Protein AF-G4RA23-F1 (afdb_monomer_lite)

Foldseek 3Di:
DQFFDPVLVVQQVVLVVVCVPDVPRDGDDTDGDDPLSSVVSQQPQLSQPRSLRRRGQDADPVNSVVVVCCCVPVVVCVVDVDPPDDDDDCPCVLVNQLVVLSRVLSSLVSPRVVVVDDPVRSVVSNVVSVCSNPDDDDD

Sequence (139 aa):
MGAVTESNASEWLAHFEDSRTNPNAKPPKTHLMGLPDLLTAVRKPRSAGDCSNAAGVAISESELNWLRRFHKNIRNQFAHFEPMGWSIEVSGIPEITKLIARIIGEILEFGWAFRRLNFAQRKEMRRNLRTLALIEWPA

Structure (mmCIF, N/CA/C/O backbone):
data_AF-G4RA23-F1
#
_entry.id   AF-G4RA23-F1
#
loop_
_atom_site.group_PDB
_atom_site.id
_atom_site.type_symbol
_atom_site.label_atom_id
_atom_site.label_alt_id
_atom_site.label_comp_id
_atom_site.label_asym_id
_atom_site.label_entity_id
_atom_site.label_seq_id
_atom_site.pdbx_PDB_ins_code
_atom_site.Cartn_x
_atom_site.Cartn_y
_atom_site.Cartn_z
_atom_site.occupancy
_atom_site.B_iso_or_equiv
_atom_site.auth_seq_id
_atom_site.auth_comp_id
_atom_site.auth_asym_id
_atom_site.auth_atom_id
_atom_site.pdbx_PDB_model_num
ATOM 1 N N . MET A 1 1 ? 5.442 -2.222 -15.659 1.00 58.91 1 MET A N 1
ATOM 2 C CA . MET A 1 1 ? 6.134 -1.404 -14.637 1.00 58.91 1 MET A CA 1
ATOM 3 C C . MET A 1 1 ? 5.094 -0.542 -13.921 1.00 58.91 1 MET A C 1
ATOM 5 O O . MET A 1 1 ? 4.783 0.532 -14.401 1.00 58.91 1 MET A O 1
ATOM 9 N N . GLY A 1 2 ? 4.460 -1.043 -12.852 1.00 71.56 2 GLY A N 1
ATOM 10 C CA . GLY A 1 2 ? 3.270 -0.393 -12.262 1.00 71.56 2 GLY A CA 1
ATOM 11 C C . GLY A 1 2 ? 3.538 0.639 -11.158 1.00 71.56 2 GLY A C 1
ATOM 12 O O . GLY A 1 2 ? 2.614 1.323 -10.741 1.00 71.56 2 GLY A O 1
ATOM 13 N N . ALA A 1 3 ? 4.779 0.735 -10.671 1.00 80.38 3 ALA A N 1
ATOM 14 C CA . ALA A 1 3 ? 5.144 1.550 -9.504 1.00 80.38 3 ALA A CA 1
ATOM 15 C C . ALA A 1 3 ? 6.016 2.778 -9.838 1.00 80.38 3 ALA A C 1
ATOM 17 O O . ALA A 1 3 ? 6.446 3.494 -8.935 1.00 80.38 3 ALA A O 1
ATOM 18 N N . VAL A 1 4 ? 6.305 3.005 -11.121 1.00 86.44 4 VAL A N 1
ATOM 19 C CA . VAL A 1 4 ? 7.120 4.120 -11.635 1.00 86.44 4 VAL A CA 1
ATOM 20 C C . VAL A 1 4 ? 6.262 5.008 -12.525 1.00 86.44 4 VAL A C 1
ATOM 22 O O . VAL A 1 4 ? 5.256 4.546 -13.062 1.00 86.44 4 VAL A O 1
ATOM 25 N N . THR A 1 5 ? 6.654 6.268 -12.698 1.00 84.75 5 THR A N 1
ATOM 26 C CA . THR A 1 5 ? 5.970 7.178 -13.628 1.00 84.75 5 THR A CA 1
ATOM 27 C C . THR A 1 5 ? 6.051 6.668 -15.070 1.00 84.75 5 THR A C 1
ATOM 29 O O . THR A 1 5 ? 6.946 5.902 -15.422 1.00 84.75 5 THR A O 1
ATOM 32 N N . GLU A 1 6 ? 5.127 7.107 -15.925 1.00 84.12 6 GLU A N 1
ATOM 33 C CA . GLU A 1 6 ? 5.105 6.725 -17.344 1.00 84.12 6 GLU A CA 1
ATOM 34 C C . GLU A 1 6 ? 6.382 7.155 -18.087 1.00 84.12 6 GLU A C 1
ATOM 36 O O . GLU A 1 6 ? 6.933 6.380 -18.869 1.00 84.12 6 GLU A O 1
ATOM 41 N N . SER A 1 7 ? 6.918 8.338 -17.759 1.00 85.12 7 SER A N 1
ATOM 42 C CA . SER A 1 7 ? 8.222 8.805 -18.257 1.00 85.12 7 SER A CA 1
ATOM 43 C C . SER A 1 7 ? 9.337 7.830 -17.890 1.00 85.12 7 SER A C 1
ATOM 45 O O . SER A 1 7 ? 10.065 7.356 -18.757 1.00 85.12 7 SER A O 1
ATOM 47 N N . ASN A 1 8 ? 9.428 7.451 -16.613 1.00 87.31 8 ASN A N 1
ATOM 48 C CA . ASN A 1 8 ? 10.494 6.568 -16.156 1.00 87.31 8 ASN A CA 1
ATOM 49 C C . ASN A 1 8 ? 10.320 5.135 -16.680 1.00 87.31 8 ASN A C 1
ATOM 51 O O . ASN A 1 8 ? 11.303 4.466 -16.979 1.00 87.31 8 ASN A O 1
ATOM 55 N N . ALA A 1 9 ? 9.080 4.665 -16.853 1.00 86.25 9 ALA A N 1
ATOM 56 C CA . ALA A 1 9 ? 8.808 3.402 -17.535 1.00 86.25 9 ALA A CA 1
ATOM 57 C C . ALA A 1 9 ? 9.308 3.427 -18.987 1.00 86.25 9 ALA A C 1
ATOM 59 O O . ALA A 1 9 ? 9.905 2.452 -19.437 1.00 86.25 9 ALA A O 1
ATOM 60 N N . SER A 1 10 ? 9.101 4.540 -19.693 1.00 85.88 10 SER A N 1
ATOM 61 C CA . SER A 1 10 ? 9.539 4.718 -21.081 1.00 85.88 10 SER A CA 1
ATOM 62 C C . SER A 1 10 ? 11.063 4.771 -21.197 1.00 85.88 10 SER A C 1
ATOM 64 O O . SER A 1 10 ? 11.631 4.113 -22.062 1.00 85.88 10 SER A O 1
ATOM 66 N N . GLU A 1 11 ? 11.740 5.464 -20.278 1.00 88.44 11 GLU A N 1
ATOM 67 C CA . GLU A 1 11 ? 13.208 5.474 -20.178 1.00 88.44 11 GLU A CA 1
ATOM 68 C C . GLU A 1 11 ? 13.774 4.065 -19.961 1.00 88.44 11 GLU A C 1
ATOM 70 O O . GLU A 1 11 ? 14.755 3.675 -20.593 1.00 88.44 11 GLU A O 1
ATOM 75 N N . TRP A 1 12 ? 13.138 3.276 -19.089 1.00 88.25 12 TRP A N 1
ATOM 76 C CA . TRP A 1 12 ? 13.523 1.887 -18.846 1.00 88.25 12 TRP A CA 1
ATOM 77 C C . TRP A 1 12 ? 13.306 0.987 -20.062 1.00 88.25 12 TRP A C 1
ATOM 79 O O . TRP A 1 12 ? 14.140 0.122 -20.318 1.00 88.25 12 TRP A O 1
ATOM 89 N N . LEU A 1 13 ? 12.216 1.180 -20.809 1.00 86.94 13 LEU A N 1
ATOM 90 C CA . LEU A 1 13 ? 11.960 0.440 -22.046 1.00 86.94 13 LEU A CA 1
ATOM 91 C C . LEU A 1 13 ? 12.995 0.784 -23.122 1.00 86.94 13 LEU A C 1
ATOM 93 O O . LEU A 1 13 ? 13.558 -0.126 -23.721 1.00 86.94 13 LEU A O 1
ATOM 97 N N . ALA A 1 14 ? 13.303 2.069 -23.308 1.00 87.19 14 ALA A N 1
ATOM 98 C CA . ALA A 1 14 ? 14.334 2.512 -24.244 1.00 87.19 14 ALA A CA 1
ATOM 99 C C . ALA A 1 14 ? 15.708 1.927 -23.883 1.00 87.19 14 ALA A C 1
ATOM 101 O O . ALA A 1 14 ? 16.371 1.324 -24.721 1.00 87.19 14 ALA A O 1
ATOM 102 N N . HIS A 1 15 ? 16.091 1.996 -22.605 1.00 87.19 15 HIS A N 1
ATOM 103 C CA . HIS A 1 15 ? 17.323 1.374 -22.127 1.00 87.19 15 HIS A CA 1
ATOM 104 C C . HIS A 1 15 ? 17.338 -0.146 -22.337 1.00 87.19 15 HIS A C 1
ATOM 106 O O . HIS A 1 15 ? 18.376 -0.713 -22.682 1.00 87.19 15 HIS A O 1
ATOM 112 N N . PHE A 1 16 ? 16.204 -0.821 -22.133 1.00 86.44 16 PHE A N 1
ATOM 113 C CA . PHE A 1 16 ? 16.113 -2.259 -22.349 1.00 86.44 16 PHE A CA 1
ATOM 114 C C . PHE A 1 16 ? 16.366 -2.618 -23.815 1.00 86.44 16 PHE A C 1
ATOM 116 O O . PHE A 1 16 ? 17.135 -3.539 -24.065 1.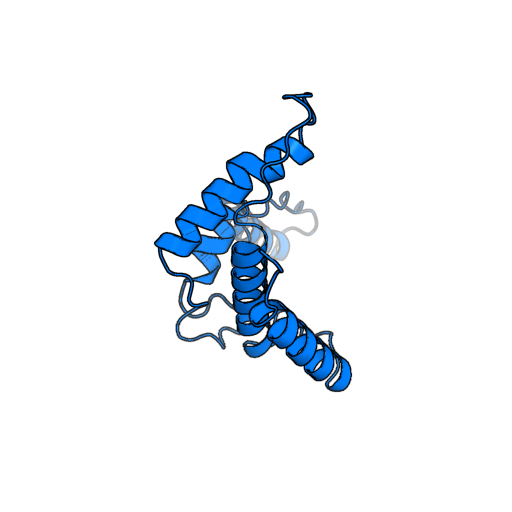00 86.44 16 PHE A O 1
ATOM 123 N N . GLU A 1 17 ? 15.810 -1.869 -24.768 1.00 87.50 17 GLU A N 1
ATOM 124 C CA . GLU A 1 17 ? 16.088 -2.074 -26.195 1.00 87.50 17 GLU A CA 1
ATOM 125 C C . GLU A 1 17 ? 17.551 -1.762 -26.541 1.00 87.50 17 GLU A C 1
ATOM 127 O O . GLU A 1 17 ? 18.238 -2.593 -27.137 1.00 87.50 17 GLU A O 1
ATOM 132 N N . ASP A 1 18 ? 18.078 -0.629 -26.071 1.00 85.88 18 ASP A N 1
ATOM 133 C CA . ASP A 1 18 ? 19.454 -0.202 -26.346 1.00 85.88 18 ASP A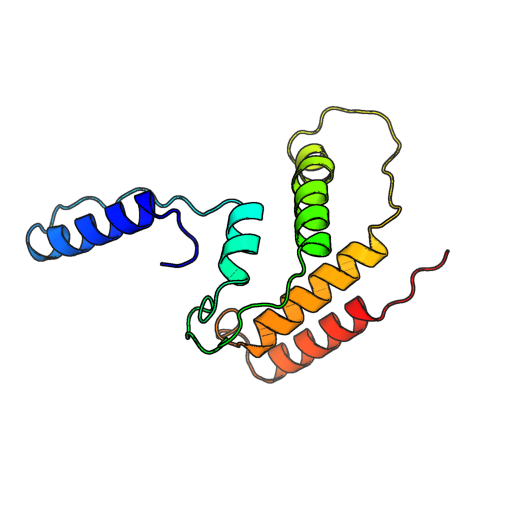 CA 1
ATOM 134 C C . ASP A 1 18 ? 20.501 -1.171 -25.782 1.00 85.88 18 ASP A C 1
ATOM 136 O O . ASP A 1 18 ? 21.536 -1.421 -26.411 1.00 85.88 18 ASP A O 1
ATOM 140 N N . SER A 1 19 ? 20.237 -1.753 -24.609 1.00 84.44 19 SER A N 1
ATOM 141 C CA . SER A 1 19 ? 21.140 -2.708 -23.953 1.00 84.44 19 SER A CA 1
ATOM 142 C C . SER A 1 19 ? 21.262 -4.042 -24.696 1.00 84.44 19 SER A C 1
ATOM 144 O O . SER A 1 19 ? 22.233 -4.769 -24.482 1.00 84.44 19 SER A O 1
ATOM 146 N N . ARG A 1 20 ? 20.341 -4.353 -25.624 1.00 83.81 20 ARG A N 1
ATOM 147 C CA . ARG A 1 20 ? 20.452 -5.524 -26.515 1.00 83.81 20 ARG A CA 1
ATOM 148 C C . ARG A 1 20 ? 21.565 -5.357 -27.547 1.00 83.81 20 ARG A C 1
ATOM 150 O O . ARG A 1 20 ? 22.129 -6.350 -27.994 1.00 83.81 20 ARG A O 1
ATOM 157 N N . THR A 1 21 ? 21.863 -4.117 -27.929 1.00 83.06 21 THR A N 1
ATOM 158 C CA . THR A 1 21 ? 22.852 -3.775 -28.964 1.00 83.06 21 THR A CA 1
ATOM 159 C C . THR A 1 21 ? 24.122 -3.140 -28.406 1.00 83.06 21 THR A C 1
ATOM 161 O O . THR A 1 21 ? 25.190 -3.311 -28.987 1.00 83.06 21 THR A O 1
ATOM 164 N N . ASN A 1 22 ? 24.035 -2.440 -27.272 1.00 76.06 22 ASN A N 1
ATOM 165 C CA . ASN A 1 22 ? 25.144 -1.708 -26.671 1.00 76.06 22 ASN A CA 1
ATOM 166 C C . ASN A 1 22 ? 25.466 -2.241 -25.265 1.00 76.06 22 ASN A C 1
ATOM 168 O O . ASN A 1 22 ? 24.755 -1.912 -24.312 1.00 76.06 22 ASN A O 1
ATOM 172 N N . PRO A 1 23 ? 26.583 -2.973 -25.080 1.00 74.69 23 PRO A N 1
ATOM 173 C CA . PRO A 1 23 ? 26.962 -3.523 -23.774 1.00 74.69 23 PRO A CA 1
ATOM 174 C C . PRO A 1 23 ? 27.347 -2.457 -22.729 1.00 74.69 23 PRO A C 1
ATOM 176 O O . PRO A 1 23 ? 27.431 -2.767 -21.546 1.00 74.69 23 PRO A O 1
ATOM 179 N N . ASN A 1 24 ? 27.549 -1.199 -23.143 1.00 80.56 24 ASN A N 1
ATOM 180 C CA . ASN A 1 24 ? 27.891 -0.068 -22.268 1.00 80.56 24 ASN A CA 1
ATOM 181 C C . ASN A 1 24 ? 26.707 0.875 -21.974 1.00 80.56 24 ASN A C 1
ATOM 183 O O . ASN A 1 24 ? 26.917 1.974 -21.451 1.00 80.56 24 ASN A O 1
ATOM 187 N N . ALA A 1 25 ? 25.474 0.500 -22.330 1.00 78.06 25 ALA A N 1
ATOM 188 C CA . ALA A 1 25 ? 24.300 1.312 -22.022 1.00 78.06 25 ALA A CA 1
ATOM 189 C C . ALA A 1 25 ? 24.171 1.504 -20.498 1.00 78.06 25 ALA A C 1
ATOM 191 O O . ALA A 1 25 ? 24.203 0.542 -19.731 1.00 78.06 25 ALA A O 1
ATOM 192 N N . LYS A 1 26 ? 24.030 2.754 -20.040 1.00 81.75 26 LYS A N 1
ATOM 193 C CA . LYS A 1 26 ? 23.872 3.059 -18.610 1.00 81.75 26 LYS A CA 1
ATOM 194 C C . LYS A 1 26 ? 22.399 2.967 -18.207 1.00 81.75 26 LYS A C 1
ATOM 196 O O . LYS A 1 26 ? 21.569 3.546 -18.908 1.00 81.75 26 LYS A O 1
ATOM 201 N N . PRO A 1 27 ? 22.069 2.294 -17.091 1.00 83.62 27 PRO A N 1
ATOM 202 C CA . PRO A 1 27 ? 20.690 2.180 -16.642 1.00 83.62 27 PRO A CA 1
ATOM 203 C C . PRO A 1 27 ? 20.142 3.545 -16.197 1.00 83.62 27 PRO A C 1
ATOM 205 O O . PRO A 1 27 ? 20.859 4.302 -15.528 1.00 83.62 27 PRO A O 1
ATOM 208 N N . PRO A 1 28 ? 18.882 3.870 -16.535 1.00 86.06 28 PRO A N 1
ATOM 209 C CA . PRO A 1 28 ? 18.250 5.106 -16.102 1.00 86.06 28 PRO A CA 1
ATOM 210 C C . PRO A 1 28 ? 18.012 5.090 -14.588 1.00 86.06 28 PRO A C 1
ATOM 212 O O . PRO A 1 28 ? 17.867 4.043 -13.946 1.00 86.06 28 PRO A O 1
ATOM 215 N N . LYS A 1 29 ? 17.958 6.279 -13.984 1.00 86.06 29 LYS A N 1
ATOM 216 C CA . LYS A 1 29 ? 17.675 6.411 -12.553 1.00 86.06 29 LYS A CA 1
ATOM 217 C C . LYS A 1 29 ? 16.203 6.092 -12.303 1.00 86.06 29 LYS A C 1
ATOM 219 O O . LYS A 1 29 ? 15.325 6.667 -12.932 1.00 86.06 29 LYS A O 1
ATOM 224 N N . THR A 1 30 ? 15.918 5.175 -11.380 1.00 85.12 30 THR A N 1
ATOM 225 C CA . THR A 1 30 ? 14.531 4.785 -11.084 1.00 85.12 30 THR A CA 1
ATOM 226 C C . THR A 1 30 ? 13.870 5.782 -10.145 1.00 85.12 30 THR A C 1
ATOM 228 O O . THR A 1 30 ? 14.387 6.051 -9.059 1.00 85.12 30 THR A O 1
ATOM 231 N N . HIS A 1 31 ? 12.694 6.266 -10.537 1.00 83.31 31 HIS A N 1
ATOM 232 C CA . HIS A 1 31 ? 11.860 7.144 -9.726 1.00 83.31 31 HIS A CA 1
ATOM 233 C C . HIS A 1 31 ? 10.527 6.459 -9.425 1.00 83.31 31 HIS A C 1
ATOM 235 O O . HIS A 1 31 ? 9.694 6.252 -10.310 1.00 83.31 31 HIS A O 1
ATOM 241 N N . LEU A 1 32 ? 10.337 6.085 -8.158 1.00 85.62 32 LEU A N 1
ATOM 242 C CA . LEU A 1 32 ? 9.071 5.530 -7.689 1.00 85.62 32 LEU A CA 1
ATOM 243 C C . LEU A 1 32 ? 8.003 6.621 -7.629 1.00 85.62 32 LEU A C 1
ATOM 245 O O . LEU A 1 32 ? 8.286 7.771 -7.290 1.00 85.62 32 LEU A O 1
ATOM 249 N N . MET A 1 33 ? 6.767 6.228 -7.921 1.00 86.69 33 MET A N 1
ATOM 250 C CA . MET A 1 33 ? 5.596 7.070 -7.715 1.00 86.69 33 MET A CA 1
ATOM 251 C C . MET A 1 33 ? 5.448 7.468 -6.239 1.00 86.69 33 MET A C 1
ATOM 253 O O . MET A 1 33 ? 5.771 6.698 -5.328 1.00 86.69 33 MET A O 1
ATOM 257 N N . GLY A 1 34 ? 4.902 8.662 -5.999 1.00 85.31 34 GLY A N 1
ATOM 258 C CA . GLY A 1 34 ? 4.487 9.074 -4.663 1.00 85.31 34 GLY A CA 1
ATOM 259 C C . GLY A 1 34 ? 3.318 8.228 -4.152 1.00 85.31 34 GLY A C 1
ATOM 260 O O . GLY A 1 34 ? 2.598 7.596 -4.924 1.00 85.31 34 GLY A O 1
ATOM 261 N N . LEU A 1 35 ? 3.082 8.241 -2.837 1.00 85.25 35 LEU A N 1
ATOM 262 C CA . LEU A 1 35 ? 1.979 7.485 -2.230 1.00 85.25 35 LEU A CA 1
ATOM 263 C C . LEU A 1 35 ? 0.601 7.781 -2.874 1.00 85.25 35 LEU A C 1
ATOM 265 O O . LEU A 1 35 ? -0.118 6.822 -3.147 1.00 85.25 35 LEU A O 1
ATOM 269 N N . PRO A 1 36 ? 0.212 9.039 -3.175 1.00 87.06 36 PRO A N 1
ATOM 270 C CA . PRO A 1 36 ? -1.074 9.329 -3.821 1.00 87.06 36 PRO A CA 1
ATOM 271 C C . PRO A 1 36 ? -1.224 8.686 -5.201 1.00 87.06 36 PRO A C 1
ATOM 273 O O . PRO A 1 36 ? -2.305 8.205 -5.554 1.00 87.06 36 PRO A O 1
ATOM 276 N N . ASP A 1 37 ? -0.137 8.666 -5.965 1.00 88.31 37 ASP A N 1
ATOM 277 C CA . ASP A 1 37 ? -0.108 8.108 -7.313 1.00 88.31 37 ASP A CA 1
ATOM 278 C C . ASP A 1 37 ? -0.144 6.580 -7.251 1.00 88.31 37 ASP A C 1
ATOM 280 O O . ASP A 1 37 ? -0.904 5.957 -7.988 1.00 88.31 37 ASP A O 1
ATOM 284 N N . LEU A 1 38 ? 0.563 5.975 -6.289 1.00 89.25 38 LEU A N 1
ATOM 285 C CA . LEU A 1 38 ? 0.489 4.538 -6.007 1.00 89.25 38 LEU A CA 1
ATOM 286 C C . LEU A 1 38 ? -0.927 4.102 -5.600 1.00 89.25 38 LEU A C 1
ATOM 288 O O . LEU A 1 38 ? -1.427 3.096 -6.101 1.00 89.25 38 LEU A O 1
ATOM 292 N N . LEU A 1 39 ? -1.603 4.872 -4.740 1.00 89.88 39 LEU A N 1
ATOM 293 C CA . LEU A 1 39 ? -2.994 4.607 -4.345 1.00 89.88 39 LEU A CA 1
ATOM 294 C C . LEU A 1 39 ? -3.971 4.753 -5.519 1.00 89.88 39 LEU A C 1
ATOM 296 O O . LEU A 1 39 ? -5.002 4.089 -5.561 1.00 89.88 39 LEU A O 1
ATOM 300 N N . THR A 1 40 ? -3.647 5.597 -6.496 1.00 89.94 40 THR A N 1
ATOM 301 C CA . THR A 1 40 ? -4.432 5.716 -7.729 1.00 89.94 40 THR A CA 1
ATOM 302 C C . THR A 1 40 ? -4.141 4.548 -8.675 1.00 89.94 40 THR A C 1
ATOM 304 O O . THR A 1 40 ? -5.059 3.982 -9.266 1.00 89.94 40 THR A O 1
ATOM 307 N N . ALA A 1 41 ? -2.878 4.135 -8.791 1.00 89.19 41 ALA A N 1
ATOM 308 C CA . ALA A 1 41 ? -2.454 3.029 -9.641 1.00 89.19 41 ALA A CA 1
ATOM 309 C C . ALA A 1 41 ? -3.021 1.681 -9.172 1.00 89.19 41 ALA A C 1
ATOM 311 O O . ALA A 1 41 ? -3.479 0.891 -9.996 1.00 89.19 41 ALA A O 1
ATOM 312 N N . VAL A 1 42 ? -3.057 1.434 -7.859 1.00 89.38 42 VAL A N 1
ATOM 313 C CA . VAL A 1 42 ? -3.527 0.159 -7.293 1.00 89.38 42 VAL A CA 1
ATOM 314 C C . VAL A 1 42 ? -5.036 -0.077 -7.489 1.00 89.38 42 VAL A C 1
ATOM 316 O O . VAL A 1 42 ? -5.491 -1.221 -7.510 1.00 89.38 42 VAL A O 1
ATOM 319 N N . ARG A 1 43 ? -5.817 0.989 -7.712 1.00 90.81 43 ARG A N 1
ATOM 320 C CA . ARG A 1 43 ? -7.251 0.914 -8.055 1.00 90.81 43 ARG A CA 1
ATOM 321 C C . ARG A 1 43 ? -7.501 0.420 -9.482 1.00 90.81 43 ARG A C 1
ATOM 323 O O . ARG A 1 43 ? -8.625 0.057 -9.805 1.00 90.81 43 ARG A O 1
ATOM 330 N N . LYS A 1 44 ? -6.490 0.433 -10.359 1.00 89.25 44 LYS A N 1
ATOM 331 C CA . LYS A 1 44 ? -6.657 -0.014 -11.747 1.00 89.25 44 LYS A CA 1
ATOM 332 C C . LYS A 1 44 ? -6.806 -1.544 -11.813 1.00 89.25 44 LYS A C 1
ATOM 334 O O . LYS A 1 44 ? -6.138 -2.245 -11.044 1.00 89.25 44 LYS A O 1
ATOM 339 N N . PRO A 1 45 ? -7.608 -2.068 -12.759 1.00 87.88 45 PRO A N 1
ATOM 340 C CA . PRO A 1 45 ? -7.633 -3.488 -13.095 1.00 87.88 45 PRO A CA 1
ATOM 341 C C . PRO A 1 45 ? -6.230 -4.032 -13.366 1.00 87.88 45 PRO A C 1
ATOM 343 O O . PRO A 1 45 ? -5.430 -3.374 -14.031 1.00 87.88 45 PRO A O 1
ATOM 346 N N . ARG A 1 46 ? -5.947 -5.248 -12.888 1.00 86.62 46 ARG A N 1
ATOM 347 C CA . ARG A 1 46 ? -4.692 -5.980 -13.133 1.00 86.62 46 ARG A CA 1
ATOM 348 C C . ARG A 1 46 ? -3.427 -5.225 -12.697 1.00 86.62 46 ARG A C 1
ATOM 350 O O . ARG A 1 46 ? -2.352 -5.433 -13.248 1.00 86.62 46 ARG A O 1
ATOM 357 N N . SER A 1 47 ? -3.549 -4.333 -11.717 1.00 84.88 47 SER A N 1
ATOM 358 C CA . SER A 1 47 ? -2.436 -3.541 -11.179 1.00 84.88 47 SER A CA 1
ATOM 359 C C . SER A 1 47 ? -1.492 -4.326 -10.257 1.00 84.88 47 SER A C 1
ATOM 361 O O . SER A 1 47 ? -0.384 -3.864 -9.978 1.00 84.88 47 SER A O 1
ATOM 363 N N . ALA A 1 48 ? -1.899 -5.504 -9.777 1.00 78.25 48 ALA A N 1
ATOM 364 C CA . ALA A 1 48 ? -1.041 -6.402 -9.016 1.00 78.25 48 ALA A CA 1
ATOM 365 C C . ALA A 1 48 ? 0.024 -7.015 -9.933 1.00 78.25 48 ALA A C 1
ATOM 367 O O . ALA A 1 48 ? -0.201 -7.224 -11.123 1.00 78.25 48 ALA A O 1
ATOM 368 N N . GLY A 1 49 ? 1.198 -7.326 -9.379 1.00 72.69 49 GLY A N 1
ATOM 369 C CA . GLY A 1 49 ? 2.340 -7.793 -10.174 1.00 72.69 49 GLY A CA 1
ATOM 370 C C . GLY A 1 49 ? 2.118 -9.108 -10.934 1.00 72.69 49 GLY A C 1
ATOM 371 O O . GLY A 1 49 ? 2.841 -9.366 -11.889 1.00 72.69 49 GLY A O 1
ATOM 372 N N . ASP A 1 50 ? 1.127 -9.916 -10.553 1.00 77.88 50 ASP A N 1
ATOM 373 C CA . ASP A 1 50 ? 0.690 -11.128 -11.263 1.00 77.88 50 ASP A CA 1
ATOM 374 C C . ASP A 1 50 ? -0.580 -10.934 -12.106 1.00 77.88 50 ASP A C 1
ATOM 376 O O . ASP A 1 50 ? -1.087 -11.897 -12.674 1.00 77.88 50 ASP A O 1
ATOM 380 N N . CYS A 1 51 ? -1.114 -9.710 -12.184 1.00 79.75 51 CYS A N 1
ATOM 381 C CA . CYS A 1 51 ? -2.384 -9.394 -12.838 1.00 79.75 51 CYS A CA 1
ATOM 382 C C . CYS A 1 51 ? -3.594 -10.186 -12.297 1.00 79.75 51 CYS A C 1
ATOM 384 O O . CYS A 1 51 ? -4.636 -10.220 -12.956 1.00 79.75 51 CYS A O 1
ATOM 386 N N . SER A 1 52 ? -3.491 -10.798 -11.108 1.00 78.31 52 SER A N 1
ATOM 387 C CA . SER A 1 52 ? -4.564 -11.611 -10.509 1.00 78.31 52 SER A CA 1
ATOM 388 C C . SER A 1 52 ? -5.766 -10.774 -10.060 1.00 78.31 52 SER A C 1
ATOM 390 O O . SER A 1 52 ? -6.888 -11.271 -9.962 1.00 78.31 52 SER A O 1
ATOM 392 N N . ASN A 1 53 ? -5.558 -9.477 -9.825 1.00 83.50 53 ASN A N 1
ATOM 393 C CA . ASN A 1 53 ? -6.582 -8.558 -9.351 1.00 83.50 53 ASN A CA 1
ATOM 394 C C . ASN A 1 53 ? -7.421 -7.978 -10.503 1.00 83.50 53 ASN A C 1
ATOM 396 O O . ASN A 1 53 ? -7.178 -6.871 -10.979 1.00 83.50 53 ASN A O 1
ATOM 400 N N . ALA A 1 54 ? -8.462 -8.693 -10.933 1.00 84.62 54 ALA A N 1
ATOM 401 C CA . ALA A 1 54 ? -9.311 -8.261 -12.051 1.00 84.62 54 ALA A CA 1
ATOM 402 C C . ALA A 1 54 ? -9.908 -6.848 -11.882 1.00 84.62 54 ALA A C 1
ATOM 404 O O . ALA A 1 54 ? -9.974 -6.105 -12.856 1.00 84.62 54 ALA A O 1
ATOM 405 N N . ALA A 1 55 ? -10.297 -6.461 -10.663 1.00 85.12 55 ALA A N 1
ATOM 406 C CA . ALA A 1 55 ? -10.933 -5.171 -10.383 1.00 85.12 55 ALA A CA 1
ATOM 407 C C . ALA A 1 55 ? -9.992 -4.101 -9.790 1.00 85.12 55 ALA A C 1
ATOM 409 O O . ALA A 1 55 ? -10.380 -2.940 -9.718 1.00 85.12 55 ALA A O 1
ATOM 410 N N . GLY A 1 56 ? -8.770 -4.461 -9.375 1.00 87.00 56 GLY A N 1
ATOM 411 C CA . GLY A 1 56 ? -7.928 -3.594 -8.537 1.00 87.00 56 GLY A CA 1
ATOM 412 C C . GLY A 1 56 ? -8.197 -3.757 -7.033 1.00 87.00 56 GLY A C 1
ATOM 413 O O . GLY A 1 56 ? -8.984 -4.609 -6.625 1.00 87.00 56 GLY A O 1
ATOM 414 N N . VAL A 1 57 ? -7.513 -2.962 -6.203 1.00 88.50 57 VAL A N 1
ATOM 415 C CA . VAL A 1 57 ? -7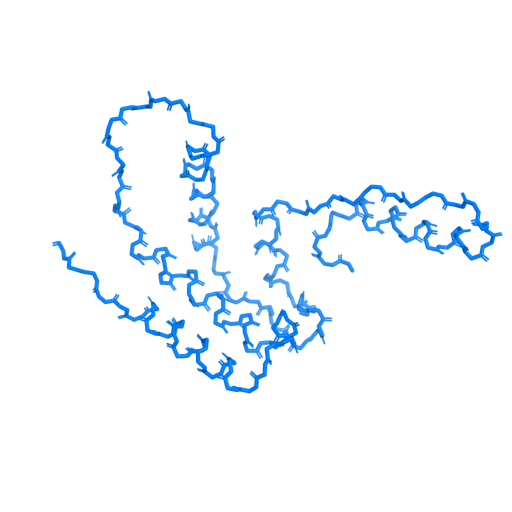.825 -2.833 -4.763 1.00 88.50 57 VAL A CA 1
ATOM 416 C C . VAL A 1 57 ? -9.015 -1.886 -4.592 1.00 88.50 57 VAL A C 1
ATOM 418 O O . VAL A 1 57 ? -9.043 -0.806 -5.193 1.00 88.50 57 VAL A O 1
ATOM 421 N N . ALA A 1 58 ? -9.982 -2.264 -3.755 1.00 90.12 58 ALA A N 1
ATOM 422 C CA . ALA A 1 58 ? -11.210 -1.510 -3.544 1.00 90.12 58 ALA A CA 1
ATOM 423 C C . ALA A 1 58 ? -10.964 -0.313 -2.612 1.00 90.12 58 ALA A C 1
ATOM 425 O O . ALA A 1 58 ? -11.139 -0.380 -1.394 1.00 90.12 58 ALA A O 1
ATOM 426 N N . ILE A 1 59 ? -10.551 0.811 -3.197 1.00 91.44 59 ILE A N 1
ATOM 427 C CA . ILE A 1 59 ? -10.405 2.093 -2.500 1.00 91.44 59 ILE A CA 1
ATOM 428 C C . ILE A 1 59 ? -11.419 3.071 -3.089 1.00 91.44 59 ILE A C 1
ATOM 430 O O . ILE A 1 59 ? -11.346 3.426 -4.272 1.00 91.44 59 ILE A O 1
ATOM 434 N N . SER A 1 60 ? -12.375 3.491 -2.263 1.00 91.69 60 SER A N 1
ATOM 435 C CA . SER A 1 60 ? -13.358 4.511 -2.627 1.00 91.69 60 SER A CA 1
ATOM 436 C C . SER A 1 60 ? -12.712 5.897 -2.739 1.00 91.69 60 SER A C 1
ATOM 438 O O . SER A 1 60 ? -11.607 6.143 -2.252 1.00 91.69 60 SER A O 1
ATOM 440 N N . GLU A 1 61 ? -13.402 6.838 -3.384 1.00 91.06 61 GLU A N 1
ATOM 441 C CA . GLU A 1 61 ? -12.866 8.193 -3.552 1.00 91.06 61 GLU A CA 1
ATOM 442 C C . GLU A 1 61 ? -12.767 8.954 -2.218 1.00 91.06 61 GLU A C 1
ATOM 444 O O . GLU A 1 61 ? -11.834 9.731 -2.011 1.00 91.06 61 GLU A O 1
ATOM 449 N N . SER A 1 62 ? -13.684 8.699 -1.279 1.00 90.12 62 SER A N 1
ATOM 450 C CA . SER A 1 62 ? -13.631 9.266 0.073 1.00 90.12 62 SER A CA 1
ATOM 451 C C . SER A 1 62 ? -12.412 8.759 0.845 1.00 90.12 62 SER A C 1
ATOM 453 O O . SER A 1 62 ? -11.672 9.564 1.412 1.00 90.12 62 SER A O 1
ATOM 455 N N . GLU A 1 63 ? -12.145 7.453 0.801 1.00 91.81 63 GLU A N 1
ATOM 456 C CA . GLU A 1 63 ? -10.957 6.844 1.409 1.00 91.81 63 GLU A CA 1
ATOM 457 C C . GLU A 1 63 ? -9.669 7.364 0.772 1.00 91.81 63 GLU A C 1
ATOM 459 O O . GLU A 1 63 ? -8.727 7.712 1.482 1.00 91.81 63 GLU A O 1
ATOM 464 N N . LEU A 1 64 ? -9.629 7.494 -0.558 1.00 91.75 64 LEU A N 1
ATOM 465 C CA . LEU A 1 64 ? -8.471 8.050 -1.255 1.00 91.75 64 LEU A CA 1
ATOM 466 C C . LEU A 1 64 ? -8.203 9.502 -0.847 1.00 91.75 64 LEU A C 1
ATOM 468 O O . LEU A 1 64 ? -7.059 9.867 -0.567 1.00 91.75 64 LEU A O 1
ATOM 472 N N . ASN A 1 65 ? -9.240 10.337 -0.792 1.00 89.94 65 ASN A N 1
ATOM 473 C CA . ASN A 1 65 ? -9.107 11.726 -0.359 1.00 89.94 65 ASN A CA 1
ATOM 474 C C . ASN A 1 65 ? -8.631 11.827 1.086 1.00 89.94 65 ASN A C 1
ATOM 476 O O . ASN A 1 65 ? -7.806 12.685 1.413 1.00 89.94 65 ASN A O 1
ATOM 480 N N . TRP A 1 66 ? -9.101 10.931 1.944 1.00 87.69 66 TRP A N 1
ATOM 481 C CA . TRP A 1 66 ? -8.669 10.891 3.326 1.00 87.69 66 TRP A CA 1
ATOM 482 C C . TRP A 1 66 ? -7.207 10.443 3.471 1.00 87.69 66 TRP A C 1
ATOM 484 O O . TRP A 1 66 ? -6.428 11.125 4.138 1.00 87.69 66 TRP A O 1
ATOM 494 N N . LEU A 1 67 ? -6.779 9.406 2.742 1.00 89.94 67 LEU A N 1
ATOM 495 C CA . LEU A 1 67 ? -5.377 8.967 2.681 1.00 89.94 67 LEU A CA 1
ATOM 496 C C . LEU A 1 67 ? -4.446 10.058 2.120 1.00 89.94 67 LEU A C 1
ATOM 498 O O . LEU A 1 67 ? -3.331 10.241 2.613 1.00 89.94 67 LEU A O 1
ATOM 502 N N . ARG A 1 68 ? -4.904 10.834 1.127 1.00 89.50 68 ARG A N 1
ATOM 503 C CA . ARG A 1 68 ? -4.170 11.999 0.598 1.0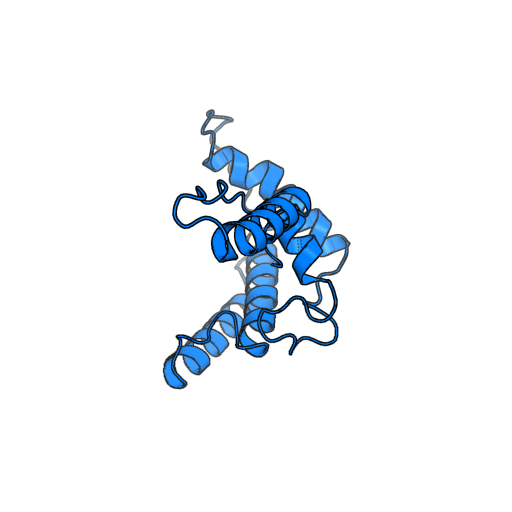0 89.50 68 ARG A CA 1
ATOM 504 C C . ARG A 1 68 ? -3.987 13.083 1.658 1.00 89.50 68 ARG A C 1
ATOM 506 O O . ARG A 1 68 ? -2.881 13.603 1.805 1.00 89.50 68 ARG A O 1
ATOM 513 N N . ARG A 1 69 ? -5.044 13.411 2.410 1.00 85.56 69 ARG A N 1
ATOM 514 C CA . ARG A 1 69 ? -4.973 14.380 3.519 1.00 85.56 69 ARG A CA 1
ATOM 515 C C . ARG A 1 69 ? -4.022 13.904 4.611 1.00 85.56 69 ARG A C 1
ATOM 517 O O . ARG A 1 69 ? -3.176 14.681 5.037 1.00 85.56 69 ARG A O 1
ATOM 524 N N . PHE A 1 70 ? -4.094 12.632 4.998 1.00 84.12 70 PHE A N 1
ATOM 525 C CA . PHE A 1 70 ? -3.166 12.046 5.966 1.00 84.12 70 PHE A CA 1
ATOM 526 C C . PHE A 1 70 ? -1.709 12.150 5.502 1.00 84.12 70 PHE A C 1
ATOM 528 O O . PHE A 1 70 ? -0.846 12.604 6.255 1.00 84.12 70 PHE A O 1
ATOM 535 N N . HIS A 1 71 ? -1.430 11.797 4.244 1.00 84.19 71 HIS A N 1
ATOM 536 C CA . HIS A 1 71 ? -0.088 11.925 3.686 1.00 84.19 71 HIS A CA 1
ATOM 537 C C . HIS A 1 71 ? 0.414 13.375 3.711 1.00 84.19 71 HIS A C 1
ATOM 539 O O . HIS A 1 71 ? 1.566 13.605 4.078 1.00 84.19 71 HIS A O 1
ATOM 545 N N . LYS A 1 72 ? -0.437 14.335 3.335 1.00 81.50 72 LYS A N 1
ATOM 546 C CA . LYS A 1 72 ? -0.069 15.751 3.254 1.00 81.50 72 LYS A CA 1
ATOM 547 C C . LYS A 1 72 ? 0.111 16.400 4.625 1.00 81.50 72 LYS A C 1
ATOM 549 O O . LYS A 1 72 ? 0.997 17.234 4.771 1.00 81.50 72 LYS A O 1
ATOM 554 N N . ASN A 1 73 ? -0.727 16.043 5.593 1.00 76.69 73 ASN A N 1
ATOM 555 C CA . ASN A 1 73 ? -0.820 16.771 6.855 1.00 76.69 73 ASN A CA 1
ATOM 556 C C . ASN A 1 73 ? -0.040 16.074 7.967 1.00 76.69 73 ASN A C 1
ATOM 558 O O . ASN A 1 73 ? 0.758 16.716 8.627 1.00 76.69 73 ASN A O 1
ATOM 562 N N . ILE A 1 74 ? -0.210 14.762 8.140 1.00 73.44 74 ILE A N 1
ATOM 563 C CA . ILE A 1 74 ? 0.393 14.037 9.265 1.00 73.44 74 ILE A CA 1
ATOM 564 C C . ILE A 1 74 ? 1.804 13.572 8.915 1.00 73.44 74 ILE A C 1
ATOM 566 O O . ILE A 1 74 ? 2.762 13.899 9.609 1.00 73.44 74 ILE A O 1
ATOM 570 N N . ARG A 1 75 ? 1.984 12.853 7.798 1.00 72.75 75 ARG A N 1
ATOM 571 C CA . ARG A 1 75 ? 3.318 12.335 7.438 1.00 72.75 75 ARG A CA 1
ATOM 572 C C . ARG A 1 75 ? 4.333 13.461 7.216 1.00 72.75 75 ARG A C 1
ATOM 574 O O . ARG A 1 75 ? 5.485 13.301 7.603 1.00 72.75 75 ARG A O 1
ATOM 581 N N . ASN A 1 76 ? 3.919 14.580 6.621 1.00 67.69 76 ASN A N 1
ATOM 582 C CA . ASN A 1 76 ? 4.818 15.715 6.409 1.00 67.69 76 ASN A CA 1
ATOM 583 C C . ASN A 1 76 ? 5.252 16.379 7.723 1.00 67.69 76 ASN A C 1
ATOM 585 O O . ASN A 1 76 ? 6.411 16.763 7.811 1.00 67.69 76 ASN A O 1
ATOM 589 N N . GLN A 1 77 ? 4.391 16.439 8.748 1.00 65.38 77 GLN A N 1
ATOM 590 C CA . GLN A 1 77 ? 4.767 16.940 10.082 1.00 65.38 77 GLN A CA 1
ATOM 591 C C . GLN A 1 77 ? 5.844 16.070 10.748 1.00 65.38 77 GLN A C 1
ATOM 593 O O . GLN A 1 77 ? 6.711 16.584 11.447 1.00 65.38 77 GLN A O 1
ATOM 598 N N . PHE A 1 78 ? 5.832 14.757 10.499 1.00 66.19 78 PHE A N 1
ATOM 599 C CA . PHE A 1 78 ? 6.880 13.852 10.987 1.00 66.19 78 PHE A CA 1
ATOM 600 C C . PHE A 1 78 ? 8.138 13.831 10.102 1.00 66.19 78 PHE A C 1
ATOM 602 O O . PHE A 1 78 ? 9.220 13.527 10.597 1.00 66.19 78 PHE A O 1
ATOM 609 N N . ALA A 1 79 ? 8.021 14.130 8.804 1.00 67.56 79 ALA A N 1
ATOM 610 C CA . ALA A 1 79 ? 9.156 14.171 7.874 1.00 67.56 79 ALA A CA 1
ATOM 611 C C . ALA A 1 79 ? 9.942 15.493 7.945 1.00 67.56 79 ALA A C 1
ATOM 613 O O . ALA A 1 79 ? 11.159 15.501 7.766 1.00 67.56 79 ALA A O 1
ATOM 614 N N . HIS A 1 80 ? 9.247 16.597 8.217 1.00 62.19 80 HIS A N 1
ATOM 615 C CA . HIS A 1 80 ? 9.798 17.935 8.388 1.00 62.19 80 HIS A CA 1
ATOM 616 C C . HIS A 1 80 ? 9.344 18.446 9.756 1.00 62.19 80 HIS A C 1
ATOM 618 O O . HIS A 1 80 ? 8.309 19.097 9.875 1.00 62.19 80 HIS A O 1
ATOM 624 N N . PHE A 1 81 ? 10.084 18.068 10.801 1.00 56.25 81 PHE A N 1
ATOM 625 C CA . PHE A 1 81 ? 9.768 18.442 12.177 1.00 56.25 81 PHE A CA 1
ATOM 626 C C . PHE A 1 81 ? 10.031 19.940 12.389 1.00 56.25 81 PHE A C 1
ATOM 628 O O . PHE A 1 81 ? 11.120 20.342 12.792 1.00 56.25 81 PHE A O 1
ATOM 635 N N . GLU A 1 82 ? 9.033 20.772 12.105 1.00 58.47 82 GLU A N 1
ATOM 636 C CA . GLU A 1 82 ? 8.927 22.117 12.667 1.00 58.47 82 GLU A CA 1
ATOM 637 C C . GLU A 1 82 ? 7.956 22.056 13.856 1.00 58.47 82 GLU A C 1
ATOM 639 O O . GLU A 1 82 ? 6.834 21.562 13.700 1.00 58.47 82 GLU A O 1
ATOM 644 N N . PRO A 1 83 ? 8.356 22.502 15.060 1.00 59.75 83 PRO A N 1
ATOM 645 C CA . PRO A 1 83 ? 7.513 22.408 16.245 1.00 59.75 83 PRO A CA 1
ATOM 646 C C . PRO A 1 83 ? 6.282 23.317 16.106 1.00 59.75 83 PRO A C 1
ATOM 648 O O . PRO A 1 83 ? 6.338 24.509 16.386 1.00 59.75 83 PRO A O 1
ATOM 651 N N . MET A 1 84 ? 5.149 22.737 15.704 1.00 57.91 84 MET A N 1
ATOM 652 C CA . MET A 1 84 ? 3.850 23.420 15.563 1.00 57.91 84 MET A CA 1
ATOM 653 C C . MET A 1 84 ? 3.019 23.437 16.868 1.00 57.91 84 MET A C 1
ATOM 655 O O . MET A 1 84 ? 1.829 23.734 16.844 1.00 57.91 84 MET A O 1
ATOM 659 N N . GLY A 1 85 ? 3.634 23.143 18.021 1.00 58.78 85 GLY A N 1
ATOM 660 C CA . GLY A 1 85 ? 2.961 23.007 19.321 1.00 58.78 85 GLY A CA 1
ATOM 661 C C . GLY A 1 85 ? 2.767 21.547 19.756 1.00 58.78 85 GLY A C 1
ATOM 662 O O . GLY A 1 85 ? 2.915 20.619 18.968 1.00 58.78 85 GLY A O 1
ATOM 663 N N . TRP A 1 86 ? 2.473 21.333 21.042 1.00 55.41 86 TRP A N 1
ATOM 664 C CA . TRP A 1 86 ? 2.448 20.010 21.695 1.00 55.41 86 TRP A CA 1
ATOM 665 C C . TRP A 1 86 ? 1.141 19.213 21.508 1.00 55.41 86 TRP A C 1
ATOM 667 O O . TRP A 1 86 ? 0.917 18.231 22.211 1.00 55.41 86 TRP A O 1
ATOM 677 N N . SER A 1 87 ? 0.260 19.606 20.587 1.00 60.47 87 SER A N 1
ATOM 678 C CA . SER A 1 87 ? -1.011 18.910 20.354 1.00 60.47 87 SER A CA 1
ATOM 679 C C . SER A 1 87 ? -0.953 18.076 19.075 1.00 60.47 87 SER A C 1
ATOM 681 O O . SER A 1 87 ? -1.086 18.609 17.974 1.00 60.47 87 SER A O 1
ATOM 683 N N . ILE A 1 88 ? -0.784 16.761 19.217 1.00 60.09 88 ILE A N 1
ATOM 684 C CA . ILE A 1 88 ? -1.063 15.813 18.134 1.00 60.09 88 ILE A CA 1
ATOM 685 C C . ILE A 1 88 ? -2.546 15.465 18.230 1.00 60.09 88 ILE A C 1
ATOM 687 O O . ILE A 1 88 ? -2.978 14.833 19.192 1.00 60.09 88 ILE A O 1
ATOM 691 N N . GLU A 1 89 ? -3.332 15.893 17.247 1.00 63.75 89 GLU A N 1
ATOM 692 C CA . GLU A 1 89 ? -4.720 15.461 17.123 1.00 63.75 89 GLU A CA 1
ATOM 693 C C . GLU A 1 89 ? -4.741 13.986 16.689 1.00 63.75 89 GLU A C 1
ATOM 695 O O . GLU A 1 89 ? -4.336 13.636 15.581 1.00 63.75 89 GLU A O 1
ATOM 700 N N . VAL A 1 90 ? -5.154 13.109 17.608 1.00 66.75 90 VAL A N 1
ATOM 701 C CA . VAL A 1 90 ? -5.184 11.645 17.415 1.00 66.75 90 VAL A CA 1
ATOM 702 C C . VAL A 1 90 ? -6.570 11.149 16.971 1.00 66.75 90 VAL A C 1
ATOM 704 O O . VAL A 1 90 ? -6.750 9.958 16.704 1.00 66.75 90 VAL A O 1
ATOM 707 N N . SER A 1 91 ? -7.553 12.055 16.877 1.00 67.75 91 SER A N 1
ATOM 708 C CA . SER A 1 91 ? -8.894 11.759 16.372 1.00 67.75 91 SER A CA 1
ATOM 709 C C . SER A 1 91 ? -8.781 11.274 14.915 1.00 67.75 91 SER A C 1
ATOM 711 O O . SER A 1 91 ? -8.133 11.892 14.071 1.00 67.75 91 SER A O 1
ATOM 713 N N . GLY A 1 92 ? -9.323 10.094 14.608 1.00 76.88 92 GLY A N 1
ATOM 714 C CA . GLY A 1 92 ? -9.229 9.498 13.267 1.00 76.88 92 GLY A CA 1
ATOM 715 C C . GLY A 1 92 ? -8.053 8.538 13.029 1.00 76.88 92 GLY A C 1
ATOM 716 O O . GLY A 1 92 ? -8.038 7.850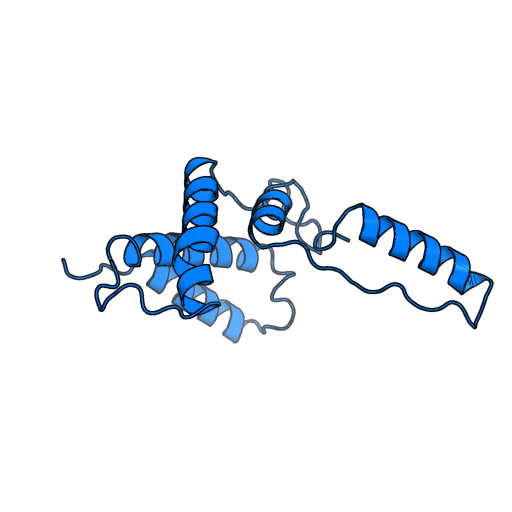 12.005 1.00 76.88 92 GLY A O 1
ATOM 717 N N . ILE A 1 93 ? -7.073 8.439 13.942 1.00 81.69 93 ILE A N 1
ATOM 718 C CA . ILE A 1 93 ? -6.007 7.417 13.859 1.00 81.69 93 ILE A CA 1
ATOM 719 C C . ILE A 1 93 ? -6.554 5.977 13.982 1.00 81.69 93 ILE A C 1
ATOM 721 O O . ILE A 1 93 ? -6.087 5.094 13.250 1.00 81.69 93 ILE A O 1
ATOM 725 N N . PRO A 1 94 ? -7.547 5.692 14.845 1.00 86.19 94 PRO A N 1
ATOM 726 C CA . PRO A 1 94 ? -8.212 4.391 14.868 1.00 86.19 94 PRO A CA 1
ATOM 727 C C . PRO A 1 94 ? -8.779 4.000 13.500 1.00 86.19 94 PRO A C 1
ATOM 729 O O . PRO A 1 94 ? -8.467 2.945 12.947 1.00 86.19 94 PRO A O 1
ATOM 732 N N . GLU A 1 95 ? -9.568 4.886 12.903 1.00 87.25 95 GLU A N 1
ATOM 733 C CA . GLU A 1 95 ? -10.268 4.640 11.651 1.00 87.25 95 GLU A CA 1
ATOM 734 C C . GLU A 1 95 ? -9.272 4.498 10.490 1.00 87.25 95 GLU A C 1
ATOM 736 O O . GLU A 1 95 ? -9.462 3.647 9.616 1.00 87.25 95 GLU A O 1
ATOM 741 N N . ILE A 1 96 ? -8.180 5.279 10.479 1.00 87.94 96 ILE A N 1
ATOM 742 C CA . ILE A 1 96 ? -7.192 5.185 9.398 1.00 87.94 96 ILE A CA 1
ATOM 743 C C . ILE A 1 96 ? -6.390 3.893 9.518 1.00 87.94 96 ILE A C 1
ATOM 745 O O . ILE A 1 96 ? -6.073 3.266 8.509 1.00 87.94 96 ILE A O 1
ATOM 749 N N . THR A 1 97 ? -6.127 3.442 10.746 1.00 89.44 97 THR A N 1
ATOM 750 C CA . THR A 1 97 ? -5.483 2.152 11.002 1.00 89.44 97 THR A CA 1
ATOM 751 C C . THR A 1 97 ? -6.350 1.012 10.477 1.00 89.44 97 THR A C 1
ATOM 753 O O . THR A 1 97 ? -5.839 0.134 9.778 1.00 89.44 97 THR A O 1
ATOM 756 N N . LYS A 1 98 ? -7.667 1.059 10.720 1.00 92.31 98 LYS A N 1
ATOM 757 C CA . LYS A 1 98 ? -8.621 0.080 10.175 1.00 92.31 98 LYS A CA 1
ATOM 758 C C . LYS A 1 98 ? -8.626 0.083 8.646 1.00 92.31 98 LYS A C 1
ATOM 760 O O . LYS A 1 98 ? -8.553 -0.982 8.031 1.00 92.31 98 LYS A O 1
ATOM 765 N N . LEU A 1 99 ? -8.654 1.267 8.031 1.00 92.38 99 LEU A N 1
ATOM 766 C CA . LEU A 1 99 ? -8.606 1.422 6.575 1.00 92.38 99 LEU A CA 1
ATOM 767 C C . LEU A 1 99 ? -7.315 0.840 5.980 1.00 92.38 99 LEU A C 1
ATOM 769 O O . LEU A 1 99 ? -7.363 0.068 5.023 1.00 92.38 99 LEU A O 1
ATOM 773 N N . ILE A 1 100 ? -6.161 1.167 6.562 1.00 92.12 100 ILE A N 1
ATOM 774 C CA . ILE A 1 100 ? -4.860 0.655 6.119 1.00 92.12 100 ILE A CA 1
ATOM 775 C C . ILE A 1 100 ? -4.806 -0.869 6.276 1.00 92.12 100 ILE A C 1
ATOM 777 O O . ILE A 1 100 ? -4.384 -1.562 5.349 1.00 92.12 100 ILE A O 1
ATOM 781 N N . ALA A 1 101 ? -5.276 -1.407 7.405 1.00 94.62 101 ALA A N 1
ATOM 782 C CA . ALA A 1 101 ? -5.320 -2.847 7.643 1.00 94.62 101 ALA A CA 1
ATOM 783 C C . ALA A 1 101 ? -6.190 -3.576 6.605 1.00 94.62 101 ALA A C 1
ATOM 785 O O . ALA A 1 101 ? -5.779 -4.617 6.087 1.00 94.62 101 ALA A O 1
ATOM 786 N N . ARG A 1 102 ? -7.346 -3.002 6.239 1.00 94.56 102 ARG A N 1
ATOM 787 C CA . ARG A 1 102 ? -8.211 -3.519 5.167 1.00 94.56 102 ARG A CA 1
ATOM 788 C C . ARG A 1 102 ? -7.492 -3.538 3.817 1.00 94.56 102 ARG A C 1
ATOM 790 O O . ARG A 1 102 ? -7.444 -4.584 3.176 1.00 94.56 102 ARG A O 1
ATOM 797 N N . ILE A 1 103 ? -6.888 -2.416 3.417 1.00 92.81 103 ILE A N 1
ATOM 798 C CA . ILE A 1 103 ? -6.171 -2.284 2.137 1.00 92.81 103 ILE A CA 1
ATOM 799 C C . ILE A 1 103 ? -5.014 -3.288 2.048 1.00 92.81 103 ILE A C 1
ATOM 801 O O . ILE A 1 103 ? -4.866 -3.979 1.041 1.00 92.81 103 ILE A O 1
ATOM 805 N N . ILE A 1 104 ? -4.204 -3.411 3.104 1.00 93.12 104 ILE A N 1
ATOM 806 C CA . ILE A 1 104 ? -3.105 -4.388 3.146 1.00 93.12 104 ILE A CA 1
ATOM 807 C C . ILE A 1 104 ? -3.656 -5.819 3.088 1.00 93.12 104 ILE A C 1
ATOM 809 O O . ILE A 1 104 ? -3.064 -6.669 2.424 1.00 93.12 104 ILE A O 1
ATOM 813 N N . GLY A 1 105 ? -4.791 -6.082 3.742 1.00 92.44 105 GLY A N 1
ATOM 814 C CA . GLY A 1 105 ? -5.497 -7.359 3.667 1.00 92.44 105 GLY A CA 1
ATOM 815 C C . GLY A 1 105 ? -5.886 -7.732 2.236 1.00 92.44 105 GLY A C 1
ATOM 816 O O . GLY A 1 105 ? -5.601 -8.844 1.805 1.00 92.44 105 GLY A O 1
ATOM 817 N N . GLU A 1 106 ? -6.448 -6.800 1.468 1.00 89.94 106 GLU A N 1
ATOM 818 C CA . GLU A 1 106 ? -6.780 -7.029 0.053 1.00 89.94 106 GLU A CA 1
ATOM 819 C C . GLU A 1 106 ? -5.532 -7.301 -0.798 1.00 89.94 106 GLU A C 1
ATOM 821 O O . GLU A 1 106 ? -5.503 -8.246 -1.586 1.00 89.94 106 GLU A O 1
ATOM 826 N N . ILE A 1 107 ? -4.454 -6.537 -0.587 1.00 90.12 107 ILE A N 1
ATOM 827 C CA . ILE A 1 107 ? -3.173 -6.759 -1.279 1.00 90.12 107 ILE A CA 1
ATOM 828 C C . ILE A 1 107 ? -2.584 -8.138 -0.928 1.00 90.12 107 ILE A C 1
ATOM 830 O O . ILE A 1 107 ? -1.973 -8.789 -1.782 1.00 90.12 107 ILE A O 1
ATOM 834 N N . LEU A 1 108 ? -2.767 -8.601 0.314 1.00 91.00 108 LEU A N 1
ATOM 835 C CA . LEU A 1 108 ? -2.337 -9.927 0.757 1.00 91.00 108 LEU A CA 1
ATOM 836 C C . LEU A 1 108 ? -3.071 -11.049 0.018 1.00 91.00 108 LEU A C 1
ATOM 838 O O . LEU A 1 108 ? -2.429 -12.040 -0.336 1.00 91.00 108 LEU A O 1
ATOM 842 N N . GLU A 1 109 ? -4.367 -10.889 -0.256 1.00 87.62 109 GLU A N 1
ATOM 843 C CA . GLU A 1 109 ? -5.152 -11.885 -0.996 1.00 87.62 109 GLU A CA 1
ATOM 844 C C . GLU A 1 109 ? -4.715 -12.009 -2.461 1.00 87.62 109 GLU A C 1
ATOM 846 O O . GLU A 1 109 ? -4.665 -13.121 -2.982 1.00 87.62 109 GLU A O 1
ATOM 851 N N . PHE A 1 110 ? -4.282 -10.917 -3.102 1.00 84.69 110 PHE A N 1
ATOM 852 C CA . PHE A 1 110 ? -3.673 -10.985 -4.442 1.00 84.69 110 PHE A CA 1
ATOM 853 C C . PHE A 1 110 ? -2.310 -11.688 -4.445 1.00 84.69 110 PHE A C 1
ATOM 855 O O . PHE A 1 110 ? -1.811 -12.098 -5.483 1.00 84.69 110 PHE A O 1
ATOM 862 N N . GLY A 1 111 ? -1.676 -11.856 -3.283 1.00 73.31 111 GLY A N 1
ATOM 863 C CA . GLY A 1 111 ? -0.586 -12.807 -3.079 1.00 73.31 111 GLY A CA 1
ATOM 864 C C . GLY A 1 111 ? 0.787 -12.414 -3.633 1.00 73.31 111 GLY A C 1
ATOM 865 O O . GLY A 1 111 ? 1.790 -12.785 -3.014 1.00 73.31 111 GLY A O 1
ATOM 866 N N . TRP A 1 112 ? 0.886 -11.662 -4.734 1.00 82.12 112 TRP A N 1
ATOM 867 C CA . TRP A 1 112 ? 2.175 -11.379 -5.384 1.00 82.12 112 TRP A CA 1
ATOM 868 C C . TRP A 1 112 ? 3.107 -10.487 -4.556 1.00 82.12 112 TRP A C 1
ATOM 870 O O . TRP A 1 112 ? 4.317 -10.740 -4.485 1.00 82.12 112 TRP A O 1
ATOM 880 N N . ALA A 1 113 ? 2.550 -9.469 -3.888 1.00 84.62 113 ALA A N 1
ATOM 881 C CA . ALA A 1 113 ? 3.301 -8.559 -3.016 1.00 84.62 113 ALA A CA 1
ATOM 882 C C . ALA A 1 113 ? 3.965 -9.303 -1.844 1.00 84.62 113 ALA A C 1
ATOM 884 O O . ALA A 1 113 ? 5.066 -8.965 -1.419 1.00 84.62 113 ALA A O 1
ATOM 885 N N . PHE A 1 114 ? 3.333 -10.386 -1.390 1.00 88.25 114 PHE A N 1
ATOM 886 C CA . PHE A 1 114 ? 3.765 -11.195 -0.254 1.00 88.25 114 PHE A CA 1
ATOM 887 C C . PHE A 1 114 ? 4.257 -12.585 -0.676 1.00 88.25 114 PHE A C 1
ATOM 889 O O . PHE A 1 114 ? 4.224 -13.533 0.109 1.00 88.25 114 PHE A O 1
ATOM 896 N N . ARG A 1 115 ? 4.730 -12.754 -1.921 1.00 86.44 115 ARG A N 1
ATOM 897 C CA . ARG A 1 115 ? 5.214 -14.046 -2.465 1.00 86.44 115 ARG A CA 1
ATOM 898 C C . ARG A 1 115 ? 6.345 -14.698 -1.668 1.00 86.44 115 ARG A C 1
ATOM 900 O O . ARG A 1 115 ? 6.547 -15.897 -1.773 1.00 86.44 115 ARG A O 1
ATOM 907 N N . ARG A 1 116 ? 7.073 -13.906 -0.877 1.00 89.94 116 ARG A N 1
ATOM 908 C CA . ARG A 1 116 ? 8.153 -14.388 -0.005 1.00 89.94 116 ARG A CA 1
ATOM 909 C C . ARG A 1 116 ? 7.658 -14.921 1.342 1.00 89.94 116 ARG A C 1
ATOM 911 O O . ARG A 1 116 ? 8.431 -15.571 2.033 1.00 89.94 116 ARG A O 1
ATOM 918 N N . LEU A 1 117 ? 6.406 -14.651 1.720 1.00 92.12 117 LEU A N 1
ATOM 919 C CA . LEU A 1 117 ? 5.822 -15.192 2.944 1.00 92.12 117 LEU A CA 1
ATOM 920 C C . LEU A 1 117 ? 5.379 -16.636 2.723 1.00 92.12 117 LEU A C 1
ATOM 922 O O . LEU A 1 117 ? 4.637 -16.924 1.778 1.00 92.12 117 LEU A O 1
ATOM 926 N N . ASN A 1 118 ? 5.782 -17.515 3.638 1.00 93.06 118 ASN A N 1
ATOM 927 C CA . ASN A 1 118 ? 5.300 -18.890 3.677 1.00 93.06 118 ASN A CA 1
ATOM 928 C C . ASN A 1 118 ? 3.836 -18.961 4.160 1.00 93.06 118 ASN A C 1
ATOM 930 O O . ASN A 1 118 ? 3.246 -17.968 4.597 1.00 93.06 118 ASN A O 1
ATOM 934 N N . PHE A 1 119 ? 3.231 -20.148 4.084 1.00 91.44 119 PHE A N 1
ATOM 935 C CA . PHE A 1 119 ? 1.822 -20.335 4.439 1.00 91.44 119 PHE A CA 1
ATOM 936 C C . PHE A 1 119 ? 1.499 -19.925 5.887 1.00 91.44 119 PHE A C 1
ATOM 938 O O . PHE A 1 119 ? 0.499 -19.244 6.121 1.00 91.44 119 PHE A O 1
ATOM 945 N N . ALA A 1 120 ? 2.351 -20.292 6.850 1.00 95.25 120 ALA A N 1
ATOM 946 C CA . ALA A 1 120 ? 2.155 -19.951 8.259 1.00 95.25 120 ALA A CA 1
ATOM 947 C C . ALA A 1 120 ? 2.210 -18.430 8.481 1.00 95.25 120 ALA A C 1
ATOM 949 O O . ALA A 1 120 ? 1.299 -17.867 9.084 1.00 9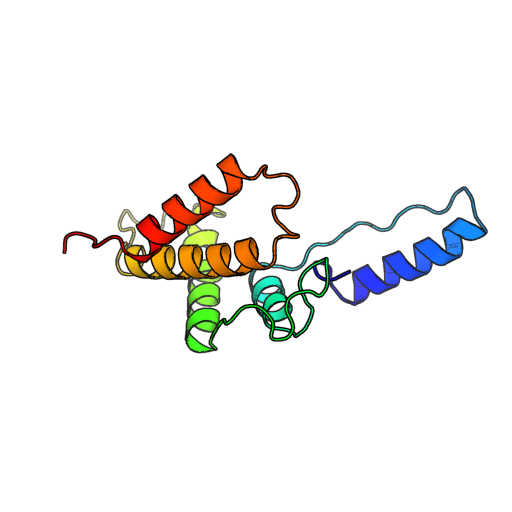5.25 120 ALA A O 1
ATOM 950 N N . GLN A 1 121 ? 3.204 -17.760 7.894 1.00 95.12 121 GLN A N 1
ATOM 951 C CA . GLN A 1 121 ? 3.367 -16.305 7.949 1.00 95.12 121 GLN A CA 1
ATOM 952 C C . GLN A 1 121 ? 2.196 -15.567 7.294 1.00 95.12 121 GLN A C 1
ATOM 954 O O . GLN A 1 121 ? 1.699 -14.584 7.835 1.00 95.12 121 GLN A O 1
ATOM 959 N N . ARG A 1 122 ? 1.698 -16.050 6.147 1.00 93.31 122 ARG A N 1
ATOM 960 C CA . ARG A 1 122 ? 0.507 -15.474 5.499 1.00 93.31 122 ARG A CA 1
ATOM 961 C C . ARG A 1 122 ? -0.736 -15.619 6.368 1.00 93.31 122 ARG A C 1
ATOM 963 O O . ARG A 1 122 ? -1.521 -14.679 6.476 1.00 93.31 122 ARG A O 1
ATOM 970 N N . LYS A 1 123 ? -0.923 -16.788 6.987 1.00 94.31 123 LYS A N 1
ATOM 971 C CA . LYS A 1 123 ? -2.049 -17.046 7.894 1.00 94.31 123 LYS A CA 1
ATOM 972 C C . LYS A 1 123 ? -1.992 -16.128 9.115 1.00 94.31 123 LYS A C 1
ATOM 974 O O . LYS A 1 123 ? -3.016 -15.563 9.493 1.00 94.31 123 LYS A O 1
ATOM 979 N N . GLU A 1 124 ? -0.809 -15.959 9.696 1.00 95.81 124 GLU A N 1
ATOM 980 C CA . GLU A 1 124 ? -0.580 -15.053 10.818 1.00 95.81 124 GLU A CA 1
ATOM 981 C C . GLU A 1 124 ? -0.847 -13.595 10.431 1.00 95.81 124 GLU A C 1
ATOM 983 O O . GLU A 1 124 ? -1.631 -12.918 11.092 1.00 95.81 124 GLU A O 1
ATOM 988 N N . MET A 1 125 ? -0.282 -13.133 9.314 1.00 94.25 125 MET A N 1
ATOM 989 C CA . MET A 1 125 ? -0.481 -11.770 8.829 1.00 94.25 125 MET A CA 1
ATOM 990 C C . MET A 1 125 ? -1.959 -11.474 8.565 1.00 94.25 125 MET A C 1
ATOM 992 O O . MET A 1 125 ? -2.469 -10.448 9.010 1.00 94.25 125 MET A O 1
ATOM 996 N N . ARG A 1 126 ? -2.681 -12.402 7.925 1.00 94.75 126 ARG A N 1
ATOM 997 C CA . ARG A 1 126 ? -4.131 -12.288 7.718 1.00 94.75 126 ARG A CA 1
ATOM 998 C C . ARG A 1 126 ? -4.886 -12.154 9.041 1.00 94.75 126 ARG A C 1
ATOM 1000 O O . ARG A 1 126 ? -5.801 -11.340 9.134 1.00 94.75 126 ARG A O 1
ATOM 1007 N N . ARG A 1 127 ? -4.524 -12.942 10.060 1.00 95.44 127 ARG A N 1
ATOM 1008 C CA . ARG A 1 127 ? -5.135 -12.846 11.394 1.00 95.44 127 ARG A CA 1
ATOM 1009 C C . ARG A 1 127 ? -4.886 -11.467 12.001 1.00 95.44 127 ARG A C 1
ATOM 1011 O O . ARG A 1 127 ? -5.841 -10.814 12.401 1.00 95.44 127 ARG A O 1
ATOM 1018 N N . ASN A 1 128 ? -3.636 -11.014 12.008 1.00 95.19 128 ASN A N 1
ATOM 1019 C CA . ASN A 1 128 ? -3.249 -9.749 12.630 1.00 95.19 128 ASN A CA 1
ATOM 1020 C C . ASN A 1 128 ? -3.914 -8.547 11.933 1.00 95.19 128 ASN A C 1
ATOM 1022 O O . ASN A 1 128 ? -4.418 -7.652 12.604 1.00 95.19 128 ASN A O 1
ATOM 1026 N N . LEU A 1 129 ? -3.997 -8.557 10.598 1.00 94.94 129 LEU A N 1
ATOM 1027 C CA . LEU A 1 129 ? -4.692 -7.518 9.828 1.00 94.94 129 LEU A CA 1
ATOM 1028 C C . LEU A 1 129 ? -6.195 -7.488 10.119 1.00 94.94 129 LEU A C 1
ATOM 1030 O O . LEU A 1 129 ? -6.765 -6.411 10.265 1.00 94.94 129 LEU A O 1
ATOM 1034 N N . ARG A 1 130 ? -6.838 -8.654 10.263 1.00 93.62 130 ARG A N 1
ATOM 1035 C CA . ARG A 1 130 ? -8.251 -8.726 10.671 1.00 93.62 130 ARG A CA 1
ATOM 1036 C C . ARG A 1 130 ? -8.461 -8.183 12.078 1.00 93.62 130 ARG A C 1
ATOM 1038 O O . ARG A 1 130 ? -9.399 -7.427 12.289 1.00 93.62 130 ARG A O 1
ATOM 1045 N N . THR A 1 131 ? -7.584 -8.528 13.019 1.00 92.94 131 THR A N 1
ATOM 1046 C CA . THR A 1 131 ? -7.637 -7.987 14.382 1.00 92.94 131 THR A CA 1
ATOM 1047 C C . THR A 1 131 ? -7.506 -6.465 14.374 1.00 92.94 131 THR A C 1
ATOM 1049 O O . THR A 1 131 ? -8.320 -5.794 14.994 1.00 92.94 131 THR A O 1
ATOM 1052 N N . LEU A 1 132 ? -6.557 -5.909 13.616 1.00 91.62 132 LEU A N 1
ATOM 1053 C CA . LEU A 1 132 ? -6.383 -4.457 13.490 1.00 91.62 132 LEU A CA 1
ATOM 1054 C C . LEU A 1 132 ? -7.569 -3.759 12.813 1.00 91.62 132 LEU A C 1
ATOM 1056 O O . LEU A 1 132 ? -7.911 -2.642 13.182 1.00 91.62 132 LEU A O 1
ATOM 1060 N N . ALA A 1 133 ? -8.214 -4.402 11.839 1.00 89.62 133 ALA A N 1
ATOM 1061 C CA . ALA A 1 133 ? -9.393 -3.845 11.178 1.00 89.62 133 ALA A CA 1
ATOM 1062 C C . ALA A 1 133 ? -10.636 -3.808 12.089 1.00 89.62 133 ALA A C 1
ATOM 1064 O O . ALA A 1 133 ? -11.524 -2.984 11.876 1.00 89.62 133 ALA A O 1
ATOM 1065 N N . LEU A 1 134 ? -10.697 -4.688 13.094 1.00 88.75 134 LEU A N 1
ATOM 1066 C CA . LEU A 1 134 ? -11.848 -4.858 13.988 1.00 88.75 134 LEU A CA 1
ATOM 1067 C C . LEU A 1 134 ? -11.636 -4.294 15.393 1.00 88.75 134 LEU A C 1
ATOM 1069 O O . LEU A 1 134 ? -12.569 -4.308 16.187 1.00 88.75 134 LEU A O 1
ATOM 1073 N N . ILE A 1 135 ? -10.434 -3.828 15.725 1.00 86.50 135 ILE A N 1
ATOM 1074 C CA . ILE A 1 135 ? -10.140 -3.367 17.080 1.00 86.50 135 ILE A CA 1
ATOM 1075 C C . ILE A 1 135 ? -10.993 -2.137 17.426 1.00 86.50 135 ILE A C 1
ATOM 1077 O O . ILE A 1 135 ? -11.122 -1.181 16.656 1.00 86.50 135 ILE A O 1
ATOM 1081 N N . GLU A 1 136 ? -11.639 -2.194 18.582 1.00 83.25 136 GLU A N 1
ATOM 1082 C CA . GLU A 1 136 ? -12.368 -1.072 19.155 1.00 83.25 136 GLU A CA 1
ATOM 1083 C C . GLU A 1 136 ? -11.388 -0.255 19.986 1.00 83.25 136 GLU A C 1
ATOM 1085 O O . GLU A 1 136 ? -10.687 -0.794 20.844 1.00 83.25 136 GLU A O 1
ATOM 1090 N N . TRP A 1 137 ? -11.297 1.039 19.692 1.00 76.06 137 TRP A N 1
ATOM 1091 C CA . TRP A 1 137 ? -10.514 1.941 20.519 1.00 76.06 137 TRP A CA 1
ATOM 1092 C C . TRP A 1 137 ? -11.401 2.471 21.645 1.00 76.06 137 TRP A C 1
ATOM 1094 O O . TRP A 1 137 ? -12.552 2.822 21.373 1.00 76.06 137 TRP A O 1
ATOM 1104 N N . PRO A 1 138 ? -10.894 2.519 22.890 1.00 70.38 138 PRO A N 1
ATOM 1105 C CA . PRO A 1 138 ? -11.603 3.188 23.968 1.00 70.38 138 PRO A CA 1
ATOM 1106 C C . PRO A 1 138 ? -11.801 4.664 23.598 1.00 70.38 138 PRO A C 1
ATOM 1108 O O . PRO A 1 138 ? -10.890 5.286 23.044 1.00 70.38 138 PRO A O 1
ATOM 1111 N N . ALA A 1 139 ? -13.013 5.162 23.854 1.00 61.12 139 ALA A N 1
ATOM 1112 C CA . ALA A 1 139 ? -13.414 6.545 23.610 1.00 61.12 139 ALA A CA 1
ATOM 1113 C C . ALA A 1 139 ? -12.685 7.533 24.532 1.00 61.12 139 ALA A C 1
ATOM 1115 O O . ALA A 1 139 ? -12.380 7.146 25.685 1.00 61.12 139 ALA A O 1
#

Radius of gyration: 19.05 Å; chains: 1; bounding box: 42×44×53 Å

pLDDT: mean 83.49, std 10.0, range [55.41, 95.81]

Secondary structure (DSSP, 8-state):
--SB-HHHHHHHHHHHHHHHH-TTPPPPPP-BPPHHHHHHHHTSTT-STTS--SS-----HHHHHHHHHHIIIIIHHHHS-----S----TTHHHHHHHHHHHHHHHHHH-STTTTS-HHHHHHHHHHHHHHHHPPPP-

Organism: Pelagibacterium halotolerans (strain DSM 22347 / JCM 15775 / CGMCC 1.7692 / B2) (NCBI:txid1082931)